Protein AF-A0A3S4LJR0-F1 (afdb_monomer_lite)

Secondary structure (DSSP, 8-state):
-EEEEES--S-TTS-TT---SS--EEEEE--PPPP-HHHHTTS-HHHHHHHHHHHHHHHHHHHGGGT-----

Foldseek 3Di:
DDKDKPPDAPPPPDDNPPDDPDDIDIDDDDDDDDDLVVLPPPDDPVRSVVVVVVVVVVVVVVVCVVPPDPDD

pLDDT: mean 84.77, std 13.91, range [37.31, 97.0]

Organism: Chromobacterium violaceum (NCBI:txid536)

Radius of gyration: 17.01 Å; chains: 1; bounding box: 36×24×45 Å

Structure (mmCIF, N/CA/C/O backbone):
data_AF-A0A3S4LJR0-F1
#
_entry.id   AF-A0A3S4LJR0-F1
#
loop_
_atom_site.group_PDB
_atom_site.id
_atom_site.type_symbol
_atom_site.label_atom_id
_atom_site.label_alt_id
_atom_site.label_comp_id
_atom_site.label_asym_id
_atom_site.label_entity_id
_atom_site.label_seq_id
_atom_site.pdbx_PDB_ins_code
_atom_site.Cartn_x
_atom_site.Cartn_y
_atom_site.Cartn_z
_atom_site.occupancy
_atom_site.B_iso_or_equiv
_atom_site.auth_seq_id
_atom_site.auth_comp_id
_atom_site.auth_asym_id
_atom_site.auth_atom_id
_atom_site.pdbx_PDB_model_num
ATOM 1 N N . MET A 1 1 ? -1.100 -7.046 0.018 1.00 86.50 1 MET A N 1
ATOM 2 C CA . MET A 1 1 ? -1.003 -7.108 -1.457 1.00 86.50 1 MET A CA 1
ATOM 3 C C . MET A 1 1 ? 0.300 -6.465 -1.900 1.00 86.50 1 MET A C 1
ATOM 5 O O . MET A 1 1 ? 0.626 -5.395 -1.400 1.00 86.50 1 MET A O 1
ATOM 9 N N . THR A 1 2 ? 1.025 -7.086 -2.826 1.00 91.38 2 THR A N 1
ATOM 10 C CA . THR A 1 2 ? 2.229 -6.520 -3.453 1.00 91.38 2 THR A CA 1
ATOM 11 C C . THR A 1 2 ? 2.042 -6.441 -4.969 1.00 91.38 2 THR A C 1
ATOM 13 O O . THR A 1 2 ? 1.244 -7.177 -5.554 1.00 91.38 2 THR A O 1
ATOM 16 N N . ILE A 1 3 ? 2.754 -5.513 -5.612 1.00 90.81 3 ILE A N 1
ATOM 17 C CA . ILE A 1 3 ? 2.767 -5.368 -7.070 1.00 90.81 3 ILE A CA 1
ATOM 18 C C . ILE A 1 3 ? 4.221 -5.277 -7.523 1.00 90.81 3 ILE A C 1
ATOM 20 O O . ILE A 1 3 ? 4.952 -4.374 -7.114 1.00 90.81 3 ILE A O 1
ATOM 24 N N . ARG A 1 4 ? 4.631 -6.199 -8.392 1.00 89.25 4 ARG A N 1
ATOM 25 C CA . ARG A 1 4 ? 5.958 -6.244 -9.012 1.00 89.25 4 ARG A CA 1
ATOM 26 C C . ARG A 1 4 ? 5.847 -5.896 -10.490 1.00 89.25 4 ARG A C 1
ATOM 28 O O . ARG A 1 4 ? 4.915 -6.329 -11.156 1.00 89.25 4 ARG A O 1
ATOM 35 N N . CYS A 1 5 ? 6.801 -5.120 -10.994 1.00 88.25 5 CYS A N 1
ATOM 36 C CA . CYS A 1 5 ? 6.844 -4.640 -12.373 1.00 88.25 5 CYS A CA 1
ATOM 37 C C . CYS A 1 5 ? 8.233 -4.898 -12.965 1.00 88.25 5 CYS A C 1
ATOM 39 O O . CYS A 1 5 ? 9.226 -4.354 -12.469 1.00 88.25 5 CYS A O 1
ATOM 41 N N . GLU A 1 6 ? 8.306 -5.734 -14.003 1.00 87.44 6 GLU A N 1
ATOM 42 C CA . GLU A 1 6 ? 9.565 -6.143 -14.632 1.00 87.44 6 GLU A CA 1
ATOM 43 C C . GLU A 1 6 ? 9.445 -6.189 -16.174 1.00 87.44 6 GLU A C 1
ATOM 45 O O . GLU A 1 6 ? 8.550 -6.861 -16.692 1.00 87.44 6 GLU A O 1
ATOM 50 N N . PRO A 1 7 ? 10.333 -5.506 -16.932 1.00 88.56 7 PRO A N 1
ATOM 51 C CA . PRO A 1 7 ? 11.318 -4.530 -16.457 1.00 88.56 7 PRO A CA 1
ATOM 52 C C . PRO A 1 7 ? 10.638 -3.268 -15.902 1.00 88.56 7 PRO A C 1
ATOM 54 O O . PRO A 1 7 ? 9.520 -2.931 -16.288 1.00 88.56 7 PRO A O 1
ATOM 57 N N . ARG A 1 8 ? 11.336 -2.539 -15.022 1.00 80.50 8 ARG A N 1
ATOM 58 C CA . ARG A 1 8 ? 10.849 -1.245 -14.524 1.00 80.50 8 ARG A CA 1
ATOM 59 C C . ARG A 1 8 ? 10.664 -0.283 -15.698 1.00 80.50 8 ARG A C 1
ATOM 61 O O . ARG A 1 8 ? 11.598 -0.045 -16.459 1.00 80.50 8 ARG A O 1
ATOM 68 N N . GLY A 1 9 ? 9.472 0.285 -15.820 1.00 78.31 9 GLY A N 1
ATOM 69 C CA . GLY A 1 9 ? 9.152 1.335 -16.784 1.00 78.31 9 GLY A CA 1
ATOM 70 C C . GLY A 1 9 ? 8.488 2.524 -16.099 1.00 78.31 9 GLY A C 1
ATOM 71 O O . GLY A 1 9 ? 8.051 2.412 -14.956 1.00 78.31 9 GLY A O 1
ATOM 72 N N . LEU A 1 10 ? 8.426 3.663 -16.800 1.00 78.38 10 LEU A N 1
ATOM 73 C CA . LEU A 1 10 ? 7.719 4.875 -16.352 1.00 78.38 10 LEU A CA 1
ATOM 74 C C . LEU A 1 10 ? 8.157 5.375 -14.962 1.00 78.38 10 LEU A C 1
ATOM 76 O O . LEU A 1 10 ? 7.358 5.898 -14.186 1.00 78.38 10 LEU A O 1
ATOM 80 N N . ALA A 1 11 ? 9.441 5.209 -14.640 1.00 79.94 11 ALA A N 1
ATOM 81 C CA . ALA A 1 11 ? 9.998 5.723 -13.400 1.00 79.94 11 ALA A CA 1
ATOM 82 C C . ALA A 1 11 ? 9.883 7.253 -13.355 1.00 79.94 11 ALA A C 1
ATOM 84 O O . ALA A 1 11 ? 10.035 7.943 -14.368 1.00 79.94 11 ALA A O 1
ATOM 85 N N . LYS A 1 12 ? 9.651 7.793 -12.156 1.00 78.62 12 LYS A N 1
ATOM 86 C CA . LYS A 1 12 ? 9.611 9.240 -11.935 1.00 78.62 12 LYS A CA 1
ATOM 87 C C . LYS A 1 12 ? 10.898 9.884 -12.468 1.00 78.62 12 LYS A C 1
ATOM 89 O O . LYS A 1 12 ? 11.994 9.435 -12.147 1.00 78.62 12 LYS A O 1
ATOM 94 N N . GLY A 1 13 ? 10.757 10.931 -13.278 1.00 83.50 13 GLY A N 1
ATOM 95 C CA . GLY A 1 13 ? 11.888 11.629 -13.900 1.00 83.50 13 GLY A CA 1
ATOM 96 C C . GLY A 1 13 ? 12.397 11.010 -15.207 1.00 83.50 13 GLY A C 1
ATOM 97 O O . GLY A 1 13 ? 13.302 11.574 -15.813 1.00 83.50 13 GLY A O 1
ATOM 98 N N . GLN A 1 14 ? 11.824 9.897 -15.679 1.00 82.12 14 GLN A N 1
ATOM 99 C CA . GLN A 1 14 ? 12.098 9.368 -17.017 1.00 82.12 14 GLN A CA 1
ATOM 100 C C . GLN A 1 14 ? 11.064 9.855 -18.032 1.00 82.12 14 GLN A C 1
ATOM 102 O O . GLN A 1 14 ? 9.880 10.000 -17.730 1.00 82.12 14 GLN A O 1
ATOM 107 N N . ALA A 1 15 ? 11.523 10.084 -19.262 1.00 84.62 15 ALA A N 1
ATOM 108 C CA . ALA A 1 15 ? 10.647 10.421 -20.372 1.00 84.62 15 ALA A CA 1
ATOM 109 C C . ALA A 1 15 ? 9.682 9.262 -20.664 1.00 84.62 15 ALA A C 1
ATOM 111 O O . ALA A 1 15 ? 10.116 8.138 -20.913 1.00 84.62 15 ALA A O 1
ATOM 112 N N . TRP A 1 16 ? 8.380 9.543 -20.667 1.00 82.19 16 TRP A N 1
ATOM 113 C CA . TRP A 1 16 ? 7.330 8.527 -20.800 1.00 82.19 16 TRP A CA 1
ATOM 114 C C . TRP A 1 16 ? 7.389 7.754 -22.129 1.00 82.19 16 TRP A C 1
ATOM 116 O O . TRP A 1 16 ? 6.979 6.598 -22.182 1.00 82.19 16 TRP A O 1
ATOM 126 N N . TRP A 1 17 ? 7.946 8.363 -23.184 1.00 85.44 17 TRP A N 1
ATOM 127 C CA . TRP A 1 17 ? 8.139 7.737 -24.499 1.00 85.44 17 TRP A CA 1
ATOM 128 C C . TRP A 1 17 ? 9.341 6.784 -24.567 1.00 85.44 17 TRP A C 1
ATOM 130 O O . TRP A 1 17 ? 9.512 6.082 -25.563 1.00 85.44 17 TRP A O 1
ATOM 140 N N . ARG A 1 1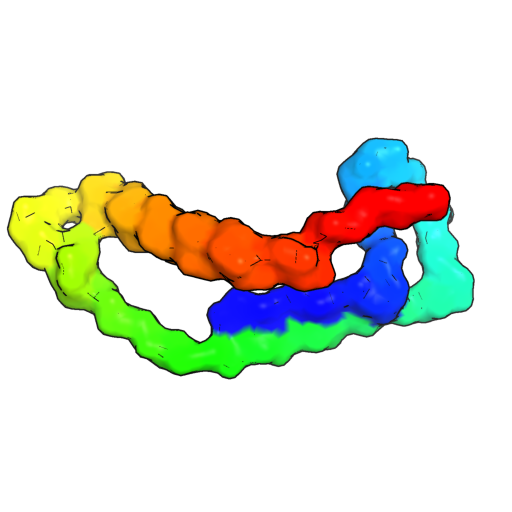8 ? 10.194 6.731 -23.535 1.00 84.31 18 ARG A N 1
ATOM 141 C CA . ARG A 1 18 ? 11.317 5.783 -23.468 1.00 84.31 18 ARG A CA 1
ATOM 142 C C . ARG A 1 18 ? 10.831 4.441 -22.932 1.00 84.31 18 ARG A C 1
ATOM 144 O O . ARG A 1 18 ? 11.023 4.104 -21.765 1.00 84.31 18 ARG A O 1
ATOM 151 N N . ILE A 1 19 ? 10.180 3.690 -23.810 1.00 79.88 19 ILE A N 1
ATOM 152 C CA . ILE A 1 19 ? 9.641 2.363 -23.513 1.00 79.88 19 ILE A CA 1
ATOM 153 C C . ILE A 1 19 ? 10.805 1.357 -23.399 1.00 79.88 19 ILE A C 1
ATOM 155 O O . ILE A 1 19 ? 11.727 1.397 -24.218 1.00 79.88 19 ILE A O 1
ATOM 159 N N . PRO A 1 20 ? 10.804 0.459 -22.395 1.00 80.62 20 PRO A N 1
ATOM 160 C CA . PRO A 1 20 ? 11.813 -0.589 -22.283 1.00 80.62 20 PRO A CA 1
ATOM 161 C C . PRO A 1 20 ? 11.777 -1.548 -23.483 1.00 80.62 20 PRO A C 1
ATOM 163 O O . PRO A 1 20 ? 10.728 -1.810 -24.062 1.00 80.62 20 PRO A O 1
ATOM 166 N N . ALA A 1 21 ? 12.930 -2.136 -23.818 1.00 86.25 21 ALA A N 1
ATOM 167 C CA . ALA A 1 21 ? 13.067 -3.059 -24.952 1.00 86.25 21 ALA A CA 1
ATOM 168 C C . ALA A 1 21 ? 12.235 -4.352 -24.819 1.00 86.25 21 ALA A C 1
ATOM 170 O O . ALA A 1 21 ? 12.044 -5.072 -25.795 1.00 86.25 21 ALA A O 1
ATOM 171 N N . LYS A 1 22 ? 11.762 -4.666 -23.606 1.00 88.50 22 LYS A N 1
ATOM 172 C CA . LYS A 1 22 ? 10.886 -5.803 -23.312 1.00 88.50 22 LYS A CA 1
ATOM 173 C C . LYS A 1 22 ? 9.540 -5.292 -22.789 1.00 88.50 22 LYS A C 1
ATOM 175 O O . LYS A 1 22 ? 9.540 -4.304 -22.050 1.00 88.50 22 LYS A O 1
ATOM 180 N N . PRO A 1 23 ? 8.421 -5.974 -23.099 1.00 89.06 23 PRO A N 1
ATOM 181 C CA . PRO A 1 23 ? 7.120 -5.644 -22.532 1.00 89.06 23 PRO A CA 1
ATOM 182 C C . PRO A 1 23 ? 7.153 -5.665 -21.005 1.00 89.06 23 PRO A C 1
ATOM 184 O O . PRO A 1 23 ? 7.750 -6.561 -20.406 1.00 89.06 23 PRO A O 1
ATOM 187 N N . ILE A 1 24 ? 6.482 -4.696 -20.392 1.00 89.44 24 ILE A N 1
ATOM 188 C CA . ILE A 1 24 ? 6.328 -4.628 -18.942 1.00 89.44 24 ILE A CA 1
ATOM 189 C C . ILE A 1 24 ? 5.365 -5.729 -18.495 1.00 89.44 24 ILE A C 1
ATOM 191 O O . ILE A 1 24 ? 4.245 -5.823 -19.000 1.00 89.44 24 ILE A O 1
ATOM 195 N N . ARG A 1 25 ? 5.788 -6.540 -17.525 1.00 92.56 25 ARG A N 1
ATOM 196 C CA . ARG A 1 25 ? 4.945 -7.528 -16.853 1.00 92.56 25 ARG A CA 1
ATOM 197 C C . ARG A 1 25 ? 4.660 -7.076 -15.429 1.00 92.56 25 ARG A C 1
ATOM 199 O O . ARG A 1 25 ? 5.588 -6.783 -14.678 1.00 92.56 25 ARG A O 1
ATOM 206 N N . PHE A 1 26 ? 3.380 -7.077 -15.069 1.00 91.69 26 PHE A N 1
ATOM 207 C CA . PHE A 1 26 ? 2.930 -6.867 -13.700 1.00 91.69 26 PHE A CA 1
ATOM 208 C C . PHE A 1 26 ? 2.574 -8.207 -13.062 1.00 91.69 26 PHE A C 1
ATOM 210 O O . PHE A 1 26 ? 1.801 -8.976 -13.633 1.00 91.69 26 PHE A O 1
ATOM 217 N N . THR A 1 27 ? 3.118 -8.462 -11.877 1.00 93.94 27 THR A N 1
ATOM 218 C CA . THR A 1 27 ? 2.706 -9.567 -11.009 1.00 93.94 27 THR A CA 1
ATOM 219 C C . THR A 1 27 ? 2.054 -8.966 -9.778 1.00 93.94 27 THR A C 1
ATOM 221 O O . THR A 1 27 ? 2.641 -8.097 -9.131 1.00 93.94 27 THR A O 1
ATOM 224 N N . ILE A 1 28 ? 0.834 -9.401 -9.485 1.00 94.38 28 ILE A N 1
ATOM 225 C CA . ILE A 1 28 ? 0.040 -8.926 -8.357 1.00 94.38 28 ILE A CA 1
ATOM 226 C C . ILE A 1 28 ? -0.180 -10.108 -7.427 1.00 94.38 28 ILE A C 1
ATOM 228 O O . ILE A 1 28 ? -0.742 -11.119 -7.843 1.00 94.38 28 ILE A O 1
ATOM 232 N N . GLU A 1 29 ? 0.244 -9.964 -6.178 1.00 94.06 29 GLU A N 1
ATOM 233 C C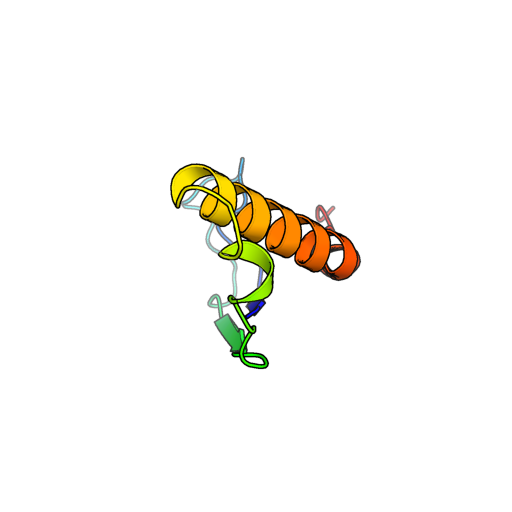A . GLU A 1 29 ? 0.075 -10.994 -5.159 1.00 94.06 29 GLU A CA 1
ATOM 234 C C . GLU A 1 29 ? -0.860 -10.467 -4.075 1.00 94.06 29 GLU A C 1
ATOM 236 O O . GLU A 1 29 ? -0.609 -9.434 -3.438 1.00 94.06 29 GLU A O 1
ATOM 241 N N . VAL A 1 30 ? -1.974 -11.171 -3.888 1.00 93.75 30 VAL A N 1
ATOM 242 C CA . VAL A 1 30 ? -2.895 -10.942 -2.776 1.00 93.75 30 VAL A CA 1
ATOM 243 C C . VAL A 1 30 ? -2.340 -11.707 -1.578 1.00 93.75 30 VAL A C 1
ATOM 245 O O . VAL A 1 30 ? -2.002 -12.880 -1.701 1.00 93.75 30 VAL A O 1
ATOM 248 N N . GLY A 1 31 ? -2.164 -11.000 -0.463 1.00 89.50 31 GLY A N 1
ATOM 249 C CA . GLY A 1 31 ? -1.691 -11.598 0.786 1.00 89.50 31 GLY A CA 1
ATOM 250 C C . GLY A 1 31 ? -2.865 -11.939 1.692 1.00 89.50 31 GLY A C 1
ATOM 251 O O . GLY A 1 31 ? -4.010 -11.913 1.248 1.00 89.50 31 GLY A O 1
ATOM 252 N N . ASP A 1 32 ? -2.566 -12.189 2.959 1.00 93.19 32 ASP A N 1
ATOM 253 C CA . ASP A 1 32 ? -3.582 -12.511 3.957 1.00 93.19 32 ASP A CA 1
ATOM 254 C C . ASP A 1 32 ? -4.533 -11.338 4.232 1.00 93.19 32 ASP A C 1
ATOM 256 O O . ASP A 1 32 ? -4.179 -10.161 4.066 1.00 93.19 32 ASP A O 1
ATOM 260 N N . ASP A 1 33 ? -5.736 -11.681 4.690 1.00 93.81 33 ASP A N 1
ATOM 261 C CA . ASP A 1 33 ? -6.712 -10.713 5.173 1.00 93.81 33 ASP A CA 1
ATOM 262 C C . ASP A 1 33 ? -6.198 -10.017 6.438 1.00 93.81 33 ASP A C 1
ATOM 264 O O . ASP A 1 33 ? -5.611 -10.630 7.333 1.00 93.81 33 ASP A O 1
ATOM 268 N N . LEU A 1 34 ? -6.446 -8.710 6.524 1.00 92.56 34 LEU A N 1
ATOM 269 C CA . LEU A 1 34 ? -6.073 -7.892 7.670 1.00 92.56 34 LEU A CA 1
ATOM 270 C C . LEU A 1 34 ? -7.309 -7.600 8.521 1.00 92.56 34 LEU A C 1
ATOM 272 O O . LEU A 1 34 ? -8.239 -6.943 8.056 1.00 92.56 34 LEU A O 1
ATOM 276 N N . ALA A 1 35 ? -7.275 -8.029 9.781 1.00 94.00 35 ALA A N 1
ATOM 277 C CA . ALA A 1 35 ? -8.255 -7.634 10.787 1.00 94.00 35 ALA A CA 1
ATOM 278 C C . ALA A 1 35 ? -8.211 -6.109 11.002 1.00 94.00 35 ALA A C 1
ATOM 280 O O . ALA A 1 35 ? -7.153 -5.543 11.294 1.00 94.00 35 ALA A O 1
ATOM 281 N N . VAL A 1 36 ? -9.354 -5.439 10.845 1.00 92.50 36 VAL A N 1
ATOM 282 C CA . VAL A 1 36 ? -9.467 -3.970 10.949 1.00 92.50 36 VAL A CA 1
ATOM 283 C C . VAL A 1 36 ? -9.966 -3.507 12.316 1.00 92.50 36 VAL A C 1
ATOM 285 O O . VAL A 1 36 ? -9.796 -2.340 12.671 1.00 92.50 36 VAL A O 1
ATOM 288 N N . GLU A 1 37 ? -10.513 -4.429 13.105 1.00 94.19 37 GLU A N 1
ATOM 289 C CA . GLU A 1 37 ? -11.051 -4.209 14.446 1.00 94.19 37 GLU A CA 1
ATOM 290 C C . GLU A 1 37 ? -10.071 -3.461 15.365 1.00 94.19 37 GLU A C 1
ATOM 292 O O . GLU A 1 37 ? -10.512 -2.521 16.031 1.00 94.19 37 GLU A O 1
ATOM 297 N N . PRO A 1 38 ? -8.750 -3.755 15.365 1.00 93.00 38 PRO A N 1
ATOM 298 C CA . PRO A 1 38 ? -7.794 -3.041 16.215 1.00 93.00 38 PRO A CA 1
ATOM 299 C C . PRO A 1 38 ? -7.676 -1.539 15.918 1.00 93.00 38 PRO A C 1
ATOM 301 O O . PRO A 1 38 ? -7.210 -0.784 16.767 1.00 93.00 38 PRO A O 1
ATOM 304 N N . PHE A 1 39 ? -8.058 -1.090 14.717 1.00 93.50 39 PHE A N 1
ATOM 305 C CA . PHE A 1 39 ? -7.962 0.316 14.306 1.00 93.50 39 PHE A CA 1
ATOM 306 C C . PHE A 1 39 ? -9.273 1.074 14.486 1.00 93.50 39 PHE A C 1
ATOM 308 O O . PHE A 1 39 ? -9.254 2.297 14.595 1.00 93.50 39 PHE A O 1
ATOM 315 N N . THR A 1 40 ? -10.404 0.369 14.471 1.00 93.31 40 THR A N 1
ATOM 316 C CA . THR A 1 40 ? -11.742 0.970 14.537 1.00 93.31 40 THR A CA 1
ATOM 317 C C . THR A 1 40 ? -12.289 1.058 15.956 1.00 93.31 40 THR A C 1
ATOM 319 O O . THR A 1 40 ? -13.292 1.731 16.178 1.00 93.31 40 THR A O 1
ATOM 322 N N . GLN A 1 41 ? 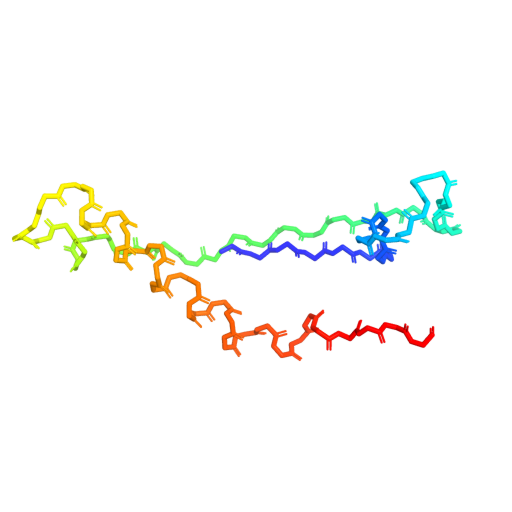-11.660 0.379 16.918 1.00 87.00 41 GLN A N 1
ATOM 323 C CA . GLN A 1 41 ? -12.061 0.449 18.317 1.00 87.00 41 GLN A CA 1
ATOM 324 C C . GLN A 1 41 ? -11.795 1.847 18.893 1.00 87.00 41 GLN A C 1
ATOM 326 O O . GLN A 1 41 ? -10.720 2.420 18.725 1.00 87.00 41 GLN A O 1
ATOM 331 N N . ASP A 1 42 ? -12.816 2.399 19.549 1.00 84.38 42 ASP A N 1
ATOM 332 C CA . ASP A 1 42 ? -12.747 3.594 20.398 1.0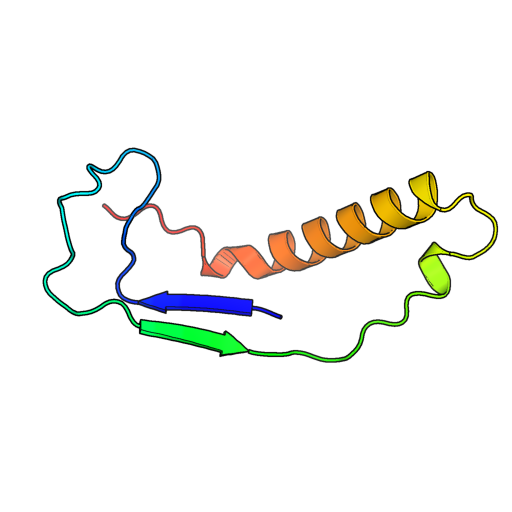0 84.38 42 ASP A CA 1
ATOM 333 C C . ASP A 1 42 ? -12.249 4.892 19.735 1.00 84.38 42 ASP A C 1
ATOM 335 O O . ASP A 1 42 ? -11.854 5.840 20.419 1.00 84.38 42 ASP A O 1
ATOM 339 N N . CYS A 1 43 ? -12.308 4.996 18.404 1.00 89.88 43 CYS A N 1
ATOM 340 C CA . CYS A 1 43 ? -11.983 6.236 17.704 1.00 89.88 43 CYS A CA 1
ATOM 341 C C . CYS A 1 43 ? -12.910 6.526 16.519 1.00 89.88 43 CYS A C 1
ATOM 343 O O . CYS A 1 43 ? -13.578 5.651 15.972 1.00 89.88 43 CYS A O 1
ATOM 345 N N . GLY A 1 44 ? -12.964 7.799 16.122 1.00 94.88 44 GLY A N 1
ATOM 346 C CA . GLY A 1 44 ? -13.707 8.206 14.933 1.00 94.88 44 GLY A CA 1
ATOM 347 C C . GLY A 1 44 ? -13.069 7.659 13.655 1.00 94.88 44 GLY A C 1
ATOM 348 O O . GLY A 1 44 ? -11.848 7.528 13.565 1.00 94.88 44 GLY A O 1
ATOM 349 N N . GLU A 1 45 ? -13.887 7.429 12.630 1.00 94.31 45 GLU A N 1
ATOM 350 C CA . GLU A 1 45 ? -13.483 6.850 11.338 1.00 94.31 45 GLU A CA 1
ATOM 351 C C . GLU A 1 45 ? -12.236 7.516 10.731 1.00 94.31 45 GLU A C 1
ATOM 353 O O . GLU A 1 45 ? -11.305 6.851 10.281 1.00 94.31 45 GLU A O 1
ATOM 358 N N . ALA A 1 46 ? -12.159 8.847 10.785 1.00 96.38 46 ALA A N 1
ATOM 359 C CA . ALA A 1 46 ? -11.024 9.586 10.242 1.00 96.38 46 ALA A CA 1
ATOM 360 C C . ALA A 1 46 ? -9.703 9.322 10.997 1.00 96.38 46 ALA A C 1
ATOM 362 O O . ALA A 1 46 ? -8.621 9.495 10.431 1.00 96.38 46 ALA A O 1
ATOM 363 N N . ILE A 1 47 ? -9.760 8.963 12.281 1.00 96.44 47 ILE A N 1
ATOM 364 C CA . ILE A 1 47 ? -8.585 8.570 13.071 1.00 96.44 47 ILE A CA 1
ATOM 365 C C . ILE A 1 47 ? -8.223 7.120 12.742 1.00 96.44 47 ILE A C 1
ATOM 367 O O . ILE A 1 47 ? -7.060 6.857 12.425 1.00 96.44 47 ILE A O 1
ATOM 371 N N . ALA A 1 48 ? -9.214 6.225 12.712 1.00 97.00 48 ALA A N 1
ATOM 372 C CA . ALA A 1 48 ? -9.044 4.822 12.339 1.00 97.00 48 ALA A CA 1
ATOM 373 C C . ALA A 1 48 ? -8.356 4.674 10.971 1.00 97.00 48 ALA A C 1
ATOM 375 O O . ALA A 1 48 ? -7.323 4.014 10.855 1.00 97.00 48 ALA A O 1
ATOM 376 N N . ALA A 1 49 ? -8.847 5.383 9.948 1.00 96.06 49 ALA A N 1
ATOM 377 C CA . ALA A 1 49 ? -8.299 5.338 8.593 1.00 96.06 49 ALA A CA 1
ATOM 378 C C . ALA A 1 49 ? -6.833 5.800 8.527 1.00 96.06 49 ALA A C 1
ATOM 380 O O . ALA A 1 49 ? -6.005 5.185 7.850 1.00 96.06 49 ALA A O 1
ATOM 381 N N . ARG A 1 50 ? -6.476 6.867 9.257 1.00 96.31 50 ARG A N 1
ATOM 382 C CA . ARG A 1 50 ? -5.088 7.358 9.321 1.00 96.31 50 ARG A CA 1
ATOM 383 C C . ARG A 1 50 ? -4.175 6.377 10.052 1.00 96.31 50 ARG A C 1
ATOM 385 O O . ARG A 1 50 ? -3.034 6.202 9.629 1.00 96.31 50 ARG A O 1
ATOM 392 N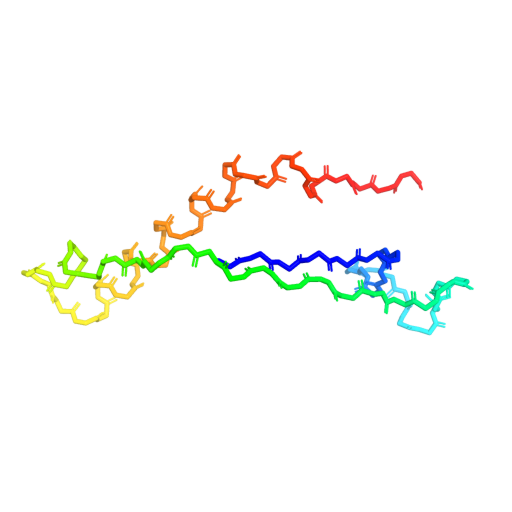 N . SER A 1 51 ? -4.669 5.752 11.121 1.00 95.62 51 SER A N 1
ATOM 393 C CA . SER A 1 51 ? -3.936 4.734 11.880 1.00 95.62 51 SER A CA 1
ATOM 394 C C . SER A 1 51 ? -3.643 3.506 11.017 1.00 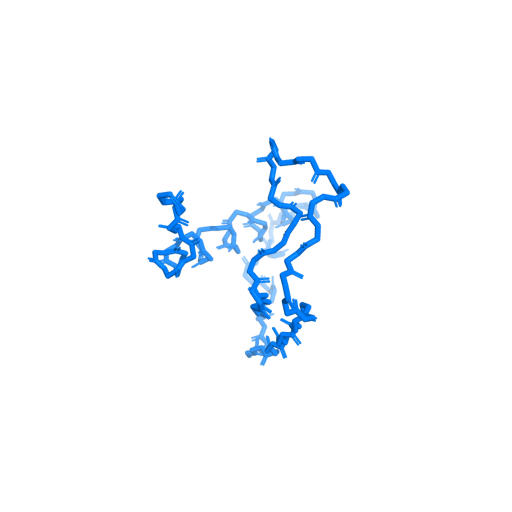95.62 51 SER A C 1
ATOM 396 O O . SER A 1 51 ? -2.483 3.125 10.862 1.00 95.62 51 SER A O 1
ATOM 398 N N . LEU A 1 52 ? -4.668 2.976 10.344 1.00 95.75 52 LEU A N 1
ATOM 399 C CA . LEU A 1 52 ? -4.534 1.865 9.403 1.00 95.75 52 LEU A CA 1
ATOM 400 C C . LEU A 1 52 ? -3.563 2.201 8.262 1.00 95.75 52 LEU A C 1
ATOM 402 O O . LEU A 1 52 ? -2.676 1.413 7.941 1.00 95.75 52 LEU A O 1
ATOM 406 N N . THR A 1 53 ? -3.676 3.401 7.685 1.00 95.38 53 THR A N 1
ATOM 407 C CA . THR A 1 53 ? -2.765 3.857 6.622 1.00 95.38 53 THR A CA 1
ATOM 408 C C . THR A 1 53 ? -1.315 3.902 7.108 1.00 95.38 53 THR A C 1
ATOM 410 O O . THR A 1 53 ? -0.417 3.462 6.391 1.00 95.38 53 THR A O 1
ATOM 413 N N . ARG A 1 54 ? -1.069 4.400 8.328 1.00 95.44 54 ARG A N 1
ATOM 414 C CA . ARG A 1 54 ? 0.274 4.423 8.926 1.00 95.44 54 ARG A CA 1
ATOM 415 C C . ARG A 1 54 ? 0.819 3.014 9.134 1.00 95.44 54 ARG A C 1
ATOM 417 O O . ARG A 1 54 ? 1.950 2.756 8.736 1.00 95.44 54 ARG A O 1
ATOM 424 N N . HIS A 1 55 ? 0.010 2.114 9.688 1.00 94.94 55 HIS A N 1
ATOM 425 C CA . HIS A 1 55 ? 0.396 0.722 9.898 1.00 94.94 55 HIS A CA 1
ATOM 426 C C . HIS A 1 55 ? 0.800 0.036 8.586 1.00 94.94 55 HIS A C 1
ATOM 428 O O . HIS A 1 55 ? 1.878 -0.548 8.495 1.00 94.94 55 HIS A O 1
ATOM 434 N N . LEU A 1 56 ? -0.022 0.169 7.540 1.00 93.50 56 LEU A N 1
ATOM 435 C CA . LEU A 1 56 ? 0.279 -0.386 6.219 1.00 93.50 56 LEU A CA 1
ATOM 436 C C . LEU A 1 56 ? 1.548 0.228 5.619 1.00 93.50 56 LEU A C 1
ATOM 438 O O . LEU A 1 56 ? 2.372 -0.482 5.046 1.00 93.50 56 LEU A O 1
ATOM 442 N N . HIS A 1 57 ? 1.726 1.541 5.763 1.00 93.12 57 HIS A N 1
ATOM 443 C CA . HIS A 1 57 ? 2.917 2.229 5.281 1.00 93.12 57 HIS A CA 1
ATOM 444 C C . HIS A 1 57 ? 4.187 1.702 5.960 1.00 93.12 57 HIS A C 1
ATOM 446 O O . HIS A 1 57 ? 5.145 1.362 5.273 1.00 93.12 57 HIS A O 1
ATOM 452 N N . GLU A 1 58 ? 4.190 1.570 7.286 1.00 92.69 58 GLU A N 1
ATOM 453 C CA . GLU A 1 58 ? 5.320 1.021 8.046 1.00 92.69 58 GLU A CA 1
ATOM 454 C C . GLU A 1 58 ? 5.597 -0.446 7.688 1.00 92.69 58 GLU A C 1
ATOM 456 O O . GLU A 1 58 ? 6.747 -0.817 7.440 1.00 92.69 58 GLU A O 1
ATOM 461 N N . PHE A 1 59 ? 4.549 -1.266 7.575 1.00 91.00 59 PHE A N 1
ATOM 462 C CA . PHE A 1 59 ? 4.652 -2.664 7.159 1.00 91.00 59 PHE A CA 1
ATOM 463 C C . PHE A 1 59 ? 5.340 -2.808 5.796 1.00 91.00 59 PHE A C 1
ATOM 465 O O . PHE A 1 59 ? 6.308 -3.561 5.659 1.00 91.00 59 PHE A O 1
ATOM 472 N N . PHE A 1 60 ? 4.893 -2.046 4.792 1.00 89.31 60 PHE A N 1
ATOM 473 C CA . PHE A 1 60 ? 5.474 -2.115 3.454 1.00 89.31 60 PHE A CA 1
ATOM 474 C C . PHE A 1 60 ? 6.822 -1.409 3.345 1.00 89.31 60 PHE A C 1
ATOM 476 O O . PHE A 1 60 ? 7.655 -1.866 2.568 1.00 89.31 60 PHE A O 1
ATOM 483 N N . LEU A 1 61 ? 7.093 -0.360 4.129 1.00 87.69 61 LEU A N 1
ATOM 484 C CA . LEU A 1 61 ? 8.424 0.245 4.199 1.00 87.69 61 LEU A CA 1
ATOM 485 C C . LEU A 1 61 ? 9.461 -0.756 4.706 1.00 87.69 61 LEU A C 1
ATOM 487 O O . LEU A 1 61 ? 10.514 -0.902 4.087 1.00 87.69 61 LEU A O 1
ATOM 491 N N . ASN A 1 62 ? 9.144 -1.504 5.762 1.00 83.31 62 ASN A N 1
ATOM 492 C CA . ASN A 1 62 ? 10.046 -2.522 6.297 1.00 83.31 62 ASN A CA 1
ATOM 493 C C . ASN A 1 62 ? 10.320 -3.644 5.277 1.00 83.31 62 ASN A C 1
ATOM 495 O O . ASN A 1 62 ? 11.437 -4.157 5.201 1.00 83.31 62 ASN A O 1
ATOM 499 N N . GLN A 1 63 ? 9.341 -3.967 4.426 1.00 78.88 63 GLN A N 1
ATOM 500 C CA . GLN A 1 63 ? 9.502 -4.908 3.308 1.00 78.88 63 GLN A CA 1
ATOM 501 C C . GLN A 1 63 ? 10.173 -4.288 2.067 1.00 78.88 63 GLN A C 1
ATOM 503 O O . GLN A 1 63 ? 10.706 -5.005 1.218 1.00 78.88 63 GLN A O 1
ATOM 508 N N . SER A 1 64 ? 10.169 -2.956 1.938 1.00 64.06 64 SER A N 1
ATOM 509 C CA . SER A 1 64 ? 10.579 -2.227 0.727 1.00 64.06 64 SER A CA 1
ATOM 510 C C . SER A 1 64 ? 12.083 -2.227 0.445 1.00 64.06 64 SER A C 1
ATOM 512 O O . SER A 1 64 ? 12.484 -1.819 -0.649 1.00 64.06 64 SER A O 1
ATOM 514 N N . ASN A 1 65 ? 12.907 -2.770 1.348 1.00 54.25 65 ASN A N 1
ATOM 515 C CA . ASN A 1 65 ? 14.337 -3.006 1.110 1.00 54.25 65 ASN A CA 1
ATOM 516 C C . ASN A 1 65 ? 14.614 -3.900 -0.125 1.00 54.25 65 ASN A C 1
ATOM 518 O O . ASN A 1 65 ? 15.744 -3.960 -0.596 1.00 54.25 65 ASN A O 1
ATOM 522 N N . LEU A 1 66 ? 13.588 -4.542 -0.702 1.00 53.28 66 LEU A N 1
ATOM 523 C CA . LEU A 1 66 ? 13.644 -5.263 -1.983 1.00 53.28 66 LEU A CA 1
ATOM 524 C C . LEU A 1 66 ? 13.371 -4.395 -3.233 1.00 53.28 66 LEU A C 1
ATOM 526 O O . LEU A 1 66 ? 13.710 -4.797 -4.346 1.00 53.28 66 LEU A O 1
ATOM 530 N N . HIS A 1 67 ? 12.748 -3.218 -3.095 1.00 53.88 67 HIS A N 1
ATOM 531 C CA . HIS A 1 67 ? 12.264 -2.404 -4.223 1.00 53.88 67 HIS A CA 1
ATOM 532 C C . HIS A 1 67 ? 13.032 -1.084 -4.421 1.00 53.88 67 HIS A C 1
ATOM 534 O O . HIS A 1 67 ? 12.925 -0.471 -5.490 1.00 53.88 67 HIS A O 1
ATOM 540 N N . ALA A 1 68 ? 13.862 -0.671 -3.464 1.00 50.28 68 ALA A N 1
ATOM 541 C CA . ALA A 1 68 ? 14.752 0.479 -3.594 1.00 50.28 68 ALA A CA 1
ATOM 542 C C . ALA A 1 68 ? 16.096 0.078 -4.231 1.00 50.28 68 ALA A C 1
ATOM 544 O O . ALA A 1 68 ? 17.115 -0.004 -3.559 1.00 50.28 68 ALA A O 1
ATOM 545 N N . ASN A 1 69 ? 16.110 -0.160 -5.545 1.00 51.69 69 ASN A N 1
ATOM 546 C CA . ASN A 1 69 ? 17.346 -0.038 -6.317 1.00 51.69 69 ASN A CA 1
ATOM 547 C C . ASN A 1 69 ? 17.152 1.085 -7.348 1.00 51.69 69 ASN A C 1
ATOM 549 O O . ASN A 1 69 ? 16.387 0.900 -8.307 1.00 51.69 69 ASN A O 1
ATOM 553 N N . PRO A 1 70 ? 17.734 2.278 -7.132 1.00 47.81 70 PRO A N 1
ATOM 554 C CA . PRO A 1 70 ? 17.830 3.280 -8.174 1.00 47.81 70 PRO A CA 1
ATOM 555 C C . PRO A 1 70 ? 18.898 2.762 -9.139 1.00 47.81 70 PRO A C 1
ATOM 557 O O . PRO A 1 70 ? 20.082 2.778 -8.826 1.00 47.81 70 PRO A O 1
ATOM 560 N N . GLY A 1 71 ? 18.460 2.187 -10.259 1.00 47.62 71 GLY A N 1
ATOM 561 C CA . GLY A 1 71 ? 19.374 1.670 -11.273 1.00 47.62 71 GLY A CA 1
ATOM 562 C C . GLY A 1 71 ? 20.410 2.724 -11.677 1.00 47.62 71 GLY A C 1
ATOM 563 O O . GLY A 1 71 ? 20.039 3.867 -11.945 1.00 47.62 71 GLY A O 1
ATOM 564 N N . THR A 1 72 ? 21.677 2.301 -11.673 1.00 37.31 72 THR A N 1
ATOM 565 C CA . THR A 1 72 ? 22.806 2.827 -12.463 1.00 37.31 72 THR A CA 1
ATOM 566 C C . THR A 1 72 ? 22.415 3.197 -13.886 1.00 37.31 72 THR A C 1
ATOM 568 O O . THR A 1 72 ? 21.645 2.408 -14.487 1.00 37.31 72 THR A O 1
#

Sequence (72 aa):
MTIRCEPRGLAKGQAWWRIPAKPIRFTIEVGDDLAVEPFTQDCGEAIAARSLTRHLHEFFLNQSNLHANPGT